Protein AF-A0A7Y4FIT1-F1 (afdb_monomer_lite)

Radius of gyration: 28.55 Å; chains: 1; bounding box: 58×25×75 Å

Foldseek 3Di:
DPVVVVVVLVVVLVVLVVVVVVLVVVCVVPVPDPSVVVVVVSVVSVVVSVVVVVVVVPPDPDDDDPDPVVVVVVVVVVVVPPDDDDDPDFDAAAPDPPDGDTDGDPVSLCVFFNWDQDPVRDTDRHNHTPVVVVD

Secondary structure (DSSP, 8-state):
--HHHHHHHHHHHHHHHHHHHHHHHHHHH-TTS--HHHHHHHHHHHHHHHHHHHHTT---SS-----HHHHHHHHHHHHTT-------S-SEE---TT---EE-SHHHHHHHT-EEE-TTS-EEE-SS-HHHHH-

pLDDT: mean 73.19, std 16.68, range [38.16, 93.0]

Sequence (135 aa):
MNFKNLGKIAKLELGAIIVLVILGMLWMLDPEGSYEPFFVFCGLVFVCTEFYRRYKVEEPIGSKSLTTRELDKAKNKVTSFVKKVKPEGVIAQCPSPTCNTIAKTTQEVEAYFGYRVMTNGTKRAQSYCRKCRSA

Structure (mmCIF, N/CA/C/O backbone):
data_AF-A0A7Y4FIT1-F1
#
_entry.id   AF-A0A7Y4FIT1-F1
#
loop_
_atom_site.group_PDB
_atom_site.id
_atom_site.type_symbol
_atom_site.label_atom_id
_atom_site.label_alt_id
_atom_site.label_comp_id
_atom_site.label_asym_id
_atom_site.label_entity_id
_atom_site.label_seq_id
_atom_site.pdbx_PDB_ins_code
_atom_site.Cartn_x
_atom_site.Cartn_y
_atom_site.Cartn_z
_atom_site.occupancy
_atom_site.B_iso_or_equiv
_atom_site.auth_seq_id
_atom_site.auth_comp_id
_atom_site.auth_asym_id
_atom_site.auth_atom_id
_atom_site.pdbx_PDB_model_num
ATOM 1 N N . MET A 1 1 ? 2.058 0.216 13.448 1.00 44.28 1 MET A N 1
ATOM 2 C CA . MET A 1 1 ? 2.701 0.375 12.122 1.00 44.28 1 MET A CA 1
ATOM 3 C C . MET A 1 1 ? 4.204 0.554 12.294 1.00 44.28 1 MET A C 1
ATOM 5 O O . MET A 1 1 ? 4.621 1.418 13.051 1.00 44.28 1 MET A O 1
ATOM 9 N N . ASN A 1 2 ? 5.026 -0.288 11.661 1.00 40.66 2 ASN A N 1
ATOM 10 C CA . ASN A 1 2 ? 6.487 -0.233 11.788 1.00 40.66 2 ASN A CA 1
ATOM 11 C C . ASN A 1 2 ? 7.079 0.614 10.644 1.00 40.66 2 ASN A C 1
ATOM 13 O O . ASN A 1 2 ? 7.331 0.105 9.551 1.00 40.66 2 ASN A O 1
ATOM 17 N N . PHE A 1 3 ? 7.261 1.914 10.897 1.00 52.62 3 PHE A N 1
ATOM 18 C CA . PHE A 1 3 ? 7.722 2.915 9.919 1.00 52.62 3 PHE A CA 1
ATOM 19 C C . PHE A 1 3 ? 9.078 2.583 9.272 1.00 52.62 3 PHE A C 1
ATOM 21 O O . PHE A 1 3 ? 9.338 2.980 8.138 1.00 52.62 3 PHE A O 1
ATOM 28 N N . LYS A 1 4 ? 9.920 1.780 9.938 1.00 59.50 4 LYS A N 1
ATOM 29 C CA . LYS A 1 4 ? 11.243 1.383 9.427 1.00 59.50 4 LYS A CA 1
ATOM 30 C C . LYS A 1 4 ? 11.175 0.553 8.144 1.00 59.50 4 LYS A C 1
ATOM 32 O O . LYS A 1 4 ? 12.118 0.577 7.363 1.00 59.50 4 LYS A O 1
ATOM 37 N N . ASN A 1 5 ? 10.084 -0.182 7.923 1.00 63.12 5 ASN A N 1
ATOM 38 C CA . ASN A 1 5 ? 9.940 -1.031 6.739 1.00 63.12 5 ASN A CA 1
ATOM 39 C C . ASN A 1 5 ? 9.350 -0.274 5.544 1.00 63.12 5 ASN A C 1
ATOM 41 O O . ASN A 1 5 ? 9.675 -0.616 4.414 1.00 63.12 5 ASN A O 1
ATOM 45 N N . LEU A 1 6 ? 8.562 0.782 5.780 1.00 63.84 6 LEU A N 1
ATOM 46 C CA . LEU A 1 6 ? 8.039 1.638 4.709 1.00 63.84 6 LEU A CA 1
ATOM 47 C C . LEU A 1 6 ? 9.181 2.349 3.973 1.00 63.84 6 LEU A C 1
ATOM 49 O O . LEU A 1 6 ? 9.258 2.306 2.751 1.00 63.84 6 LEU A O 1
ATOM 53 N N . GLY A 1 7 ? 10.131 2.908 4.730 1.00 73.06 7 GLY A N 1
ATOM 54 C CA . GLY A 1 7 ? 11.306 3.560 4.151 1.00 73.06 7 GLY A CA 1
ATOM 55 C C . GLY A 1 7 ? 12.235 2.607 3.390 1.00 73.06 7 GLY A C 1
ATOM 56 O O . GLY A 1 7 ? 12.938 3.040 2.485 1.00 73.06 7 GLY A O 1
ATOM 57 N N . LYS A 1 8 ? 12.247 1.308 3.718 1.00 78.56 8 LYS A N 1
ATOM 58 C CA . LYS A 1 8 ? 13.028 0.302 2.974 1.00 78.56 8 LYS A CA 1
ATOM 59 C C . LYS A 1 8 ? 12.382 -0.048 1.633 1.00 78.56 8 LYS A C 1
ATOM 61 O O . LYS A 1 8 ? 13.093 -0.174 0.646 1.00 78.56 8 LYS A O 1
ATOM 66 N N . ILE A 1 9 ? 11.055 -0.163 1.602 1.00 80.00 9 ILE A N 1
ATOM 67 C CA . ILE A 1 9 ? 10.293 -0.447 0.377 1.00 80.00 9 ILE A CA 1
ATOM 68 C C . ILE A 1 9 ? 10.388 0.741 -0.580 1.00 80.00 9 ILE A C 1
ATOM 70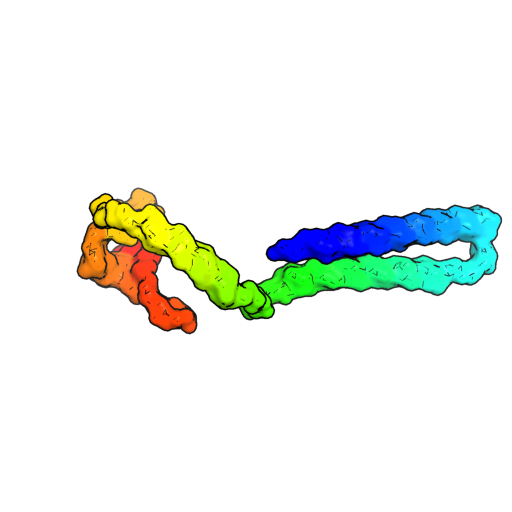 O O . ILE A 1 9 ? 10.709 0.547 -1.743 1.00 80.00 9 ILE A O 1
ATOM 74 N N . ALA A 1 10 ? 10.248 1.968 -0.069 1.00 81.81 10 ALA A N 1
ATOM 75 C CA . ALA A 1 10 ? 10.411 3.180 -0.871 1.00 81.81 10 ALA A CA 1
ATOM 76 C C . ALA A 1 10 ? 11.809 3.289 -1.513 1.00 81.81 10 ALA A C 1
ATOM 78 O O . ALA A 1 10 ? 11.939 3.712 -2.657 1.00 81.81 10 ALA A O 1
ATOM 79 N N . LYS A 1 11 ? 12.869 2.866 -0.807 1.00 85.75 11 LYS A N 1
ATOM 80 C CA . LYS A 1 11 ? 14.230 2.808 -1.373 1.00 85.75 11 LYS A CA 1
ATOM 81 C C . LYS A 1 11 ? 14.364 1.759 -2.480 1.00 85.75 11 LYS A C 1
ATOM 83 O O . LYS A 1 11 ? 15.080 2.001 -3.445 1.00 85.75 11 LYS A O 1
ATOM 88 N N . LEU A 1 12 ? 13.695 0.613 -2.338 1.00 85.12 12 LEU A N 1
ATOM 89 C CA . LEU A 1 12 ? 13.687 -0.443 -3.353 1.00 85.12 12 LEU A CA 1
ATOM 90 C C . LEU A 1 12 ? 12.919 -0.001 -4.605 1.00 85.12 12 LEU A C 1
ATOM 92 O O . LEU A 1 12 ? 13.419 -0.176 -5.711 1.00 85.12 12 LEU A O 1
ATOM 96 N N . GLU A 1 13 ? 11.759 0.635 -4.430 1.00 85.69 13 GLU A N 1
ATOM 97 C CA . GLU A 1 13 ? 10.971 1.207 -5.529 1.00 85.69 13 GLU A CA 1
ATOM 98 C C . GLU A 1 13 ? 11.758 2.294 -6.270 1.00 85.69 13 GLU A C 1
ATOM 100 O O . GLU A 1 13 ? 11.840 2.252 -7.493 1.00 85.69 13 GLU A O 1
ATOM 105 N N . LEU A 1 14 ? 12.426 3.206 -5.552 1.00 89.19 14 LEU A N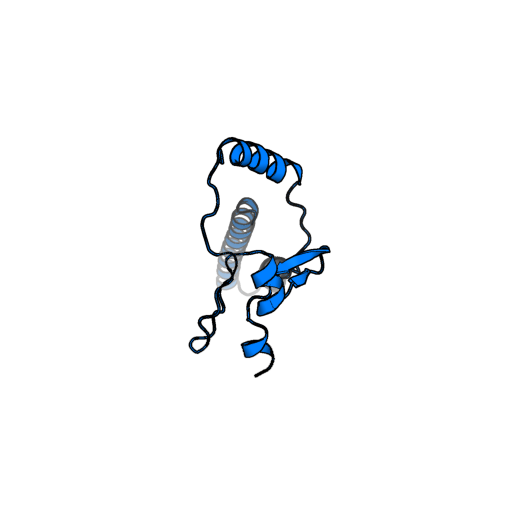 1
ATOM 106 C CA . LEU A 1 14 ? 13.285 4.220 -6.171 1.00 89.19 14 LEU A CA 1
ATOM 107 C C . LEU A 1 14 ? 14.408 3.591 -7.012 1.00 89.19 14 LEU A C 1
ATOM 109 O O . LEU A 1 14 ? 14.668 4.042 -8.124 1.00 89.19 14 LEU A O 1
ATOM 113 N N . GLY A 1 15 ? 15.044 2.528 -6.507 1.00 89.19 15 GLY A N 1
ATOM 114 C CA . GLY A 1 15 ? 16.043 1.772 -7.263 1.00 89.19 15 GLY A CA 1
ATOM 115 C C . GLY A 1 15 ? 15.467 1.154 -8.541 1.00 89.19 15 GLY A C 1
ATOM 116 O O . GLY A 1 15 ? 16.073 1.275 -9.602 1.00 89.19 15 GLY A O 1
ATOM 117 N N . ALA A 1 16 ? 14.275 0.558 -8.466 1.00 86.81 16 ALA A N 1
ATOM 118 C CA . ALA A 1 16 ? 13.599 -0.025 -9.625 1.00 86.81 16 ALA A CA 1
ATOM 119 C C . ALA A 1 16 ? 13.222 1.028 -10.686 1.00 86.81 16 ALA A C 1
ATOM 121 O O . ALA A 1 16 ? 13.372 0.762 -11.877 1.00 86.81 16 ALA A O 1
ATOM 122 N N . ILE A 1 17 ? 12.806 2.235 -10.275 1.00 89.19 17 ILE A N 1
ATOM 123 C CA . ILE A 1 17 ? 12.546 3.355 -11.200 1.00 89.19 17 ILE A CA 1
ATOM 124 C C . ILE A 1 17 ? 13.830 3.761 -11.925 1.00 89.19 17 ILE A C 1
ATOM 126 O O . ILE A 1 17 ? 13.820 3.917 -13.141 1.00 89.19 17 ILE A O 1
ATOM 130 N N . ILE A 1 18 ? 14.942 3.910 -11.200 1.00 93.00 18 ILE A N 1
ATOM 131 C CA . ILE A 1 18 ? 16.226 4.296 -11.804 1.00 93.00 18 ILE A CA 1
ATOM 132 C C . ILE A 1 18 ? 16.660 3.260 -12.848 1.00 93.00 18 ILE A C 1
ATOM 134 O O . ILE A 1 18 ? 17.053 3.632 -13.952 1.00 93.00 18 ILE A O 1
ATOM 138 N N . VAL A 1 19 ? 16.534 1.968 -12.531 1.00 89.62 19 VAL A N 1
ATOM 139 C CA . VAL A 1 19 ? 16.844 0.884 -13.475 1.00 89.62 19 VAL A CA 1
ATOM 140 C C . VAL A 1 19 ? 15.948 0.958 -14.714 1.00 89.62 19 VAL A C 1
ATOM 142 O O . VAL A 1 19 ? 16.466 0.869 -15.821 1.00 89.62 19 VAL A O 1
ATOM 145 N N . LEU A 1 20 ? 14.641 1.191 -14.558 1.00 89.31 20 LEU A N 1
ATOM 146 C CA . LEU A 1 20 ? 13.713 1.351 -15.686 1.00 89.31 20 LEU A CA 1
ATOM 147 C C . LEU A 1 20 ? 14.055 2.547 -16.578 1.00 89.31 20 LEU A C 1
ATOM 149 O O . LEU A 1 20 ? 13.956 2.441 -17.796 1.00 89.31 20 LEU A O 1
ATOM 153 N N . VAL A 1 21 ? 14.469 3.670 -15.990 1.00 92.06 21 VAL A N 1
ATOM 154 C CA . VAL A 1 21 ? 14.883 4.856 -16.751 1.00 92.06 21 VAL A CA 1
ATOM 155 C C . VAL A 1 21 ? 16.138 4.555 -17.567 1.00 92.06 21 VAL A C 1
ATOM 157 O O . VAL A 1 21 ? 16.174 4.862 -18.754 1.00 92.06 21 VAL A O 1
ATOM 160 N N . ILE A 1 22 ? 17.144 3.910 -16.969 1.00 90.81 22 ILE A N 1
ATOM 161 C CA . ILE A 1 22 ? 18.372 3.518 -17.681 1.00 90.81 22 ILE A CA 1
ATOM 162 C C . ILE A 1 22 ? 18.047 2.533 -18.807 1.00 90.81 22 ILE A C 1
ATOM 164 O O . ILE A 1 22 ? 18.525 2.696 -19.926 1.00 90.81 22 ILE A O 1
ATOM 168 N N . LEU A 1 23 ? 17.209 1.536 -18.525 1.00 88.44 23 LEU A N 1
ATOM 169 C CA . LEU A 1 23 ? 16.826 0.519 -19.496 1.00 88.44 23 LEU A CA 1
ATOM 170 C C . LEU A 1 23 ? 16.004 1.111 -20.653 1.00 88.44 23 LEU A C 1
ATOM 172 O O . LEU A 1 23 ? 16.236 0.767 -21.806 1.00 88.44 23 LEU A O 1
ATOM 176 N N . GLY A 1 24 ? 15.095 2.044 -20.358 1.00 86.94 24 GLY A N 1
ATOM 177 C CA . GLY A 1 24 ? 14.331 2.784 -21.362 1.00 86.94 24 GLY A CA 1
ATOM 178 C C . GLY A 1 24 ? 15.208 3.682 -22.233 1.00 86.94 24 GLY A C 1
ATOM 179 O O . GLY A 1 24 ? 14.998 3.752 -23.439 1.00 86.94 24 GLY A O 1
ATOM 180 N N . MET A 1 25 ? 16.227 4.319 -21.651 1.00 90.12 25 MET A N 1
ATOM 181 C CA . MET A 1 25 ? 17.213 5.096 -22.409 1.00 90.12 25 MET A CA 1
ATOM 182 C C . MET A 1 25 ? 18.069 4.203 -23.314 1.00 90.12 25 MET A C 1
ATOM 184 O O . MET A 1 25 ? 18.300 4.565 -24.463 1.00 90.12 25 MET A O 1
ATOM 188 N N . LEU A 1 26 ? 18.507 3.033 -22.832 1.00 87.62 26 LEU A N 1
ATOM 189 C CA . LEU A 1 26 ? 19.222 2.060 -23.665 1.00 87.62 26 LEU A CA 1
ATOM 190 C C . LEU A 1 26 ? 18.351 1.563 -24.821 1.00 87.62 26 LEU A C 1
ATOM 192 O O . LEU A 1 26 ? 18.827 1.523 -25.946 1.00 87.62 26 LEU A O 1
ATOM 196 N N . TRP A 1 27 ? 17.082 1.252 -24.554 1.00 88.62 27 TRP A N 1
ATOM 197 C CA . TRP A 1 27 ? 16.135 0.817 -25.580 1.00 88.62 27 TRP A CA 1
ATOM 198 C C . TRP A 1 27 ? 15.883 1.889 -26.654 1.00 88.62 27 TRP A C 1
ATOM 200 O O . TRP A 1 27 ? 15.745 1.567 -27.828 1.00 88.62 27 TRP A O 1
ATOM 210 N N . MET A 1 28 ? 15.863 3.173 -26.280 1.00 87.88 28 MET A N 1
ATOM 211 C CA . MET A 1 28 ? 15.752 4.279 -27.245 1.00 87.88 28 MET A CA 1
ATOM 212 C C . MET A 1 28 ? 16.999 4.440 -28.125 1.00 87.88 28 MET A C 1
ATOM 214 O O . MET A 1 28 ? 16.892 4.944 -29.241 1.00 87.88 28 MET A O 1
ATOM 218 N N . LEU A 1 29 ? 18.176 4.066 -27.617 1.00 88.81 29 LEU A N 1
ATOM 219 C CA . LEU A 1 29 ? 19.443 4.156 -28.347 1.00 88.81 29 LEU A CA 1
ATOM 220 C C . LEU A 1 29 ? 19.687 2.934 -29.238 1.00 88.81 29 LEU A C 1
ATOM 222 O O . LEU A 1 29 ? 20.258 3.079 -30.315 1.00 88.81 29 LEU A O 1
ATOM 226 N N . ASP A 1 30 ? 19.252 1.760 -28.791 1.00 85.88 30 ASP A N 1
ATOM 227 C CA . ASP A 1 30 ? 19.368 0.499 -29.512 1.00 85.88 30 ASP A CA 1
ATOM 228 C C . ASP A 1 30 ? 18.096 -0.335 -29.277 1.00 85.88 30 ASP A C 1
ATOM 230 O O . ASP A 1 30 ? 17.965 -0.983 -28.240 1.00 85.88 30 ASP A O 1
ATOM 234 N N . PRO A 1 31 ? 17.111 -0.293 -30.187 1.00 80.06 31 PRO A N 1
ATOM 235 C CA . PRO A 1 31 ? 15.847 -1.000 -30.006 1.00 80.06 31 PRO A CA 1
ATOM 236 C C . PRO A 1 31 ? 15.927 -2.498 -30.340 1.00 80.06 31 PRO A C 1
ATOM 238 O O . PRO A 1 31 ? 14.969 -3.219 -30.061 1.00 80.06 31 PRO A O 1
ATOM 241 N N . GLU A 1 32 ? 17.028 -2.980 -30.931 1.00 85.38 32 GLU A N 1
ATOM 242 C CA . GLU A 1 32 ? 17.166 -4.373 -31.391 1.00 85.38 32 GLU A CA 1
ATOM 243 C C . GLU A 1 32 ? 17.610 -5.337 -30.278 1.00 85.38 32 GLU A C 1
ATOM 245 O O . GLU A 1 32 ? 17.530 -6.559 -30.425 1.00 85.38 32 GLU A O 1
ATOM 250 N N . GLY A 1 33 ? 18.050 -4.809 -29.134 1.00 78.06 33 GLY A N 1
ATOM 251 C CA . GLY A 1 33 ? 18.439 -5.621 -27.985 1.00 78.06 33 GLY A CA 1
ATOM 252 C C . GLY A 1 33 ? 17.265 -6.316 -27.276 1.00 78.06 33 GLY A C 1
ATOM 253 O O . GLY A 1 33 ? 16.101 -5.919 -27.336 1.00 78.06 33 GLY A O 1
ATOM 254 N N . SER A 1 34 ? 17.572 -7.384 -26.536 1.00 85.25 34 SER A N 1
ATOM 255 C CA . SER A 1 34 ? 16.582 -8.179 -25.792 1.00 85.25 34 SER A CA 1
ATOM 256 C C . SER A 1 34 ? 16.182 -7.525 -24.457 1.00 85.25 34 SER A C 1
ATOM 258 O O . SER A 1 34 ? 16.472 -8.053 -23.383 1.00 85.25 34 SER A O 1
ATOM 260 N N . TYR A 1 35 ? 15.518 -6.365 -24.506 1.00 82.81 35 TYR A N 1
ATOM 261 C CA . TYR A 1 35 ? 15.095 -5.605 -23.312 1.00 82.81 35 TYR A CA 1
ATOM 262 C C . TYR A 1 35 ? 13.760 -6.071 -22.711 1.00 82.81 35 TYR A C 1
ATOM 264 O O . TYR A 1 35 ? 13.494 -5.834 -21.532 1.00 82.81 35 TYR A O 1
ATOM 272 N N . GLU A 1 36 ? 12.936 -6.768 -23.497 1.00 81.75 36 GLU A N 1
ATOM 273 C CA . GLU A 1 36 ? 11.639 -7.333 -23.093 1.00 81.75 36 GLU A CA 1
ATOM 274 C C . GLU A 1 36 ? 11.643 -8.046 -21.724 1.00 81.75 36 GLU A C 1
ATOM 276 O O . GLU A 1 36 ? 10.845 -7.669 -20.858 1.00 81.75 36 GLU A O 1
ATOM 281 N N . PRO A 1 37 ? 12.541 -9.018 -21.447 1.00 86.94 37 PRO A N 1
ATOM 282 C CA . PRO A 1 37 ? 12.533 -9.735 -20.170 1.00 86.94 37 PRO A CA 1
ATOM 283 C C . PRO A 1 37 ? 12.819 -8.827 -18.966 1.00 86.94 37 PRO A C 1
ATOM 285 O O . PRO A 1 37 ? 12.318 -9.074 -17.867 1.00 86.94 37 PRO A O 1
ATOM 288 N N . PHE A 1 38 ? 13.584 -7.752 -19.157 1.00 84.75 38 PHE A N 1
ATOM 289 C CA . PHE A 1 38 ? 13.930 -6.821 -18.086 1.00 84.75 38 PHE A CA 1
ATOM 290 C C . PHE A 1 38 ? 12.763 -5.891 -17.739 1.00 84.75 38 PHE A C 1
ATOM 292 O O . PHE A 1 38 ? 12.506 -5.664 -16.556 1.00 84.75 38 PHE A O 1
ATOM 299 N N . PHE A 1 39 ? 12.002 -5.416 -18.731 1.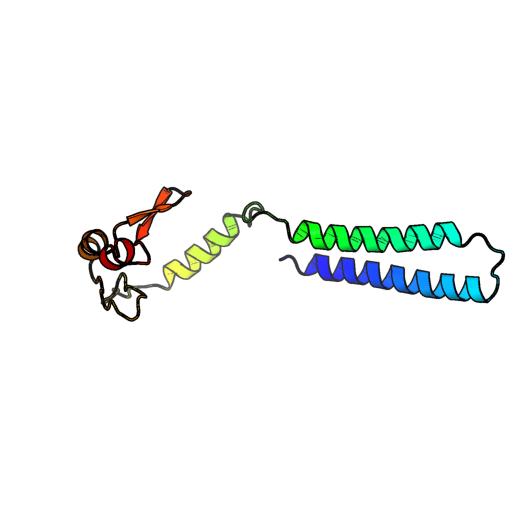00 84.44 39 PHE A N 1
ATOM 300 C CA . PHE A 1 39 ? 10.776 -4.652 -18.475 1.00 84.44 39 PHE A CA 1
ATOM 301 C C . PHE A 1 39 ? 9.732 -5.489 -17.732 1.00 84.44 39 PHE A C 1
ATOM 303 O O . PHE A 1 39 ? 9.129 -5.005 -16.771 1.00 84.44 39 PHE A O 1
ATOM 310 N N . VAL A 1 40 ? 9.571 -6.761 -18.116 1.00 88.44 40 VAL A N 1
ATOM 311 C CA . VAL A 1 40 ? 8.683 -7.704 -17.418 1.00 88.44 40 VAL A CA 1
ATOM 312 C C . VAL A 1 40 ? 9.132 -7.904 -15.970 1.00 88.44 40 VAL A C 1
ATOM 314 O O . VAL A 1 40 ? 8.311 -7.819 -15.057 1.00 88.44 40 VAL A O 1
ATOM 317 N N . PHE A 1 41 ? 10.431 -8.110 -15.734 1.00 86.88 41 PHE A N 1
ATOM 318 C CA . PHE A 1 41 ? 10.970 -8.273 -14.383 1.00 86.88 41 PHE A CA 1
ATOM 319 C C . PHE A 1 41 ? 10.752 -7.024 -13.519 1.00 86.88 41 PHE A C 1
ATOM 321 O O . PHE A 1 41 ? 10.250 -7.125 -12.399 1.00 86.88 41 PHE A O 1
ATOM 328 N N . CYS A 1 42 ? 11.067 -5.837 -14.040 1.00 85.69 42 CYS A N 1
ATOM 329 C CA . CYS A 1 42 ? 10.841 -4.579 -13.333 1.00 85.69 42 CYS A CA 1
ATOM 330 C C . CYS A 1 42 ? 9.352 -4.350 -13.032 1.00 85.69 42 CYS A C 1
ATOM 332 O O . CYS A 1 42 ? 9.014 -3.973 -11.911 1.00 85.69 42 CYS A O 1
ATOM 334 N N . GLY A 1 43 ? 8.455 -4.631 -13.982 1.00 86.88 43 GLY A N 1
ATOM 335 C CA . GLY A 1 43 ? 7.009 -4.560 -13.761 1.00 86.88 43 GLY A CA 1
ATOM 336 C C . GLY A 1 43 ? 6.534 -5.521 -12.667 1.00 86.88 43 GLY A C 1
ATOM 337 O O . GLY A 1 43 ? 5.766 -5.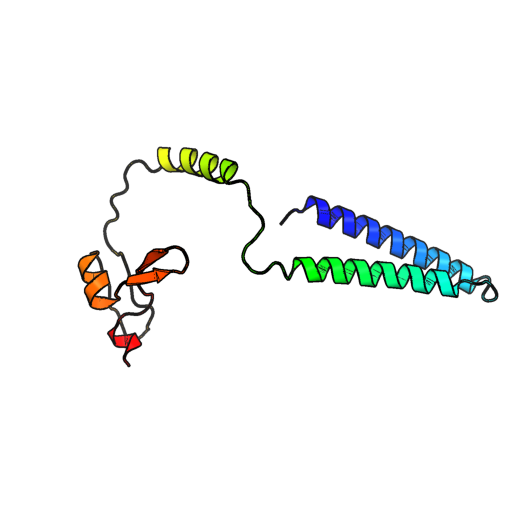129 -11.788 1.00 86.88 43 GLY A O 1
ATOM 338 N N . LEU A 1 44 ? 7.051 -6.752 -12.656 1.00 90.19 44 LEU A N 1
ATOM 339 C CA . LEU A 1 44 ? 6.734 -7.750 -11.635 1.00 90.19 44 LEU A CA 1
ATOM 340 C C . LEU A 1 44 ? 7.184 -7.304 -10.240 1.00 90.19 44 LEU A C 1
ATOM 342 O O . LEU A 1 44 ? 6.447 -7.502 -9.277 1.00 90.19 44 LEU A O 1
ATOM 346 N N . VAL A 1 45 ? 8.335 -6.634 -10.120 1.00 87.88 45 VAL A N 1
ATOM 347 C CA . VAL A 1 45 ? 8.784 -6.046 -8.847 1.00 87.88 45 VAL A CA 1
ATOM 348 C C . VAL A 1 45 ? 7.762 -5.039 -8.312 1.00 87.88 45 VAL A C 1
ATOM 350 O O . VAL A 1 45 ? 7.410 -5.131 -7.138 1.00 87.88 45 VAL A O 1
ATOM 353 N N . PHE A 1 46 ? 7.223 -4.142 -9.147 1.00 88.00 46 PHE A N 1
ATOM 354 C CA . PHE A 1 46 ? 6.182 -3.191 -8.721 1.00 88.00 46 PHE A CA 1
ATOM 355 C C . PHE A 1 46 ? 4.867 -3.873 -8.349 1.00 88.00 46 PHE A C 1
ATOM 357 O O . PHE A 1 46 ? 4.242 -3.522 -7.350 1.00 88.00 46 PHE A O 1
ATOM 364 N N . VAL A 1 47 ? 4.453 -4.886 -9.110 1.00 89.50 47 VAL A N 1
ATOM 365 C CA . VAL A 1 47 ? 3.266 -5.680 -8.768 1.00 89.50 47 VAL A CA 1
ATOM 366 C C . VAL A 1 47 ? 3.465 -6.367 -7.416 1.00 89.50 47 VAL A C 1
ATOM 368 O O . VAL A 1 47 ? 2.582 -6.308 -6.564 1.00 89.50 47 VAL A O 1
ATOM 371 N N . CYS A 1 48 ? 4.636 -6.955 -7.167 1.00 85.25 48 CYS A N 1
ATOM 372 C CA . CYS A 1 48 ? 4.974 -7.563 -5.884 1.00 85.25 48 CYS A CA 1
ATOM 373 C C . CYS A 1 48 ? 5.025 -6.542 -4.738 1.00 85.25 48 CYS A C 1
ATOM 375 O O . CYS A 1 48 ? 4.572 -6.864 -3.637 1.00 85.25 48 CYS A O 1
ATOM 377 N N . THR A 1 49 ? 5.541 -5.324 -4.951 1.00 85.06 49 THR A N 1
ATOM 378 C CA . THR A 1 49 ? 5.547 -4.287 -3.906 1.00 85.06 49 THR A CA 1
ATOM 379 C C . THR A 1 49 ? 4.142 -3.768 -3.609 1.00 85.06 49 THR A C 1
ATOM 381 O O . THR A 1 49 ? 3.806 -3.603 -2.434 1.00 85.06 49 THR A O 1
ATOM 384 N N . GLU A 1 50 ? 3.288 -3.596 -4.620 1.00 83.25 50 GLU A N 1
ATOM 385 C CA . GLU A 1 50 ? 1.873 -3.238 -4.455 1.00 83.25 50 GLU A CA 1
ATOM 386 C C . GLU A 1 50 ? 1.079 -4.354 -3.760 1.00 83.25 50 GLU A C 1
ATOM 388 O O . GLU A 1 50 ? 0.348 -4.092 -2.802 1.00 83.25 50 GLU A O 1
ATOM 393 N N . PHE A 1 51 ? 1.283 -5.619 -4.143 1.00 85.06 51 PHE A N 1
ATOM 394 C CA . PHE A 1 51 ? 0.700 -6.766 -3.442 1.00 85.06 51 PHE A CA 1
ATOM 395 C C . PHE A 1 51 ? 1.161 -6.827 -1.986 1.00 85.06 51 PHE A C 1
ATOM 397 O O . PHE A 1 51 ? 0.341 -6.974 -1.083 1.00 85.06 51 PHE A O 1
ATOM 404 N N . TYR A 1 52 ? 2.458 -6.656 -1.723 1.00 79.12 52 TYR A N 1
ATOM 405 C CA . TYR A 1 52 ? 2.995 -6.616 -0.364 1.00 79.12 52 TYR A CA 1
ATOM 406 C C . TYR A 1 52 ? 2.401 -5.464 0.459 1.00 79.12 52 TYR A C 1
ATOM 408 O O . TYR A 1 52 ? 2.124 -5.612 1.655 1.00 79.12 52 TYR A O 1
ATOM 416 N N . ARG A 1 53 ? 2.182 -4.307 -0.175 1.00 80.69 53 ARG A N 1
ATOM 417 C CA . ARG A 1 53 ? 1.529 -3.149 0.438 1.00 80.69 53 ARG A CA 1
ATOM 418 C C . ARG A 1 53 ? 0.069 -3.457 0.767 1.00 80.69 53 ARG A C 1
ATOM 420 O O . ARG A 1 53 ? -0.365 -3.129 1.868 1.00 80.69 53 ARG A O 1
ATOM 427 N N . ARG A 1 54 ? -0.655 -4.136 -0.128 1.00 75.44 54 ARG A N 1
ATOM 428 C CA . ARG A 1 54 ? -2.076 -4.478 0.029 1.00 75.44 54 ARG A CA 1
ATOM 429 C C . ARG A 1 54 ? -2.323 -5.618 1.020 1.00 75.44 54 ARG A C 1
ATOM 431 O O . ARG A 1 54 ? -3.216 -5.496 1.850 1.00 75.44 54 ARG A O 1
ATOM 438 N N . TYR A 1 55 ? -1.478 -6.647 1.052 1.00 66.06 55 TYR A N 1
ATOM 439 C CA . TYR A 1 55 ? -1.575 -7.722 2.049 1.00 66.06 55 TYR A CA 1
ATOM 440 C C . TYR A 1 55 ? -1.281 -7.254 3.478 1.00 66.06 55 TYR A C 1
ATOM 442 O O . TYR A 1 55 ? -1.773 -7.844 4.432 1.00 66.06 55 TYR A O 1
ATOM 450 N N . LYS A 1 56 ? -0.527 -6.163 3.667 1.00 58.00 56 LYS A N 1
ATOM 451 C CA . LYS A 1 56 ? -0.408 -5.528 4.991 1.00 58.00 56 LYS A CA 1
ATOM 452 C C . LYS A 1 56 ? -1.650 -4.746 5.420 1.00 58.00 56 LYS A C 1
ATOM 454 O O . LYS A 1 56 ? -1.745 -4.398 6.595 1.00 58.00 56 LYS A O 1
ATOM 459 N N . VAL A 1 57 ? -2.559 -4.444 4.495 1.00 53.59 57 VAL A N 1
ATOM 460 C CA . VAL A 1 57 ? -3.850 -3.806 4.792 1.00 53.59 57 VAL A CA 1
ATOM 461 C C . VAL A 1 57 ? -4.901 -4.859 5.158 1.00 53.59 57 VAL A C 1
ATOM 463 O O . VAL A 1 57 ? -5.792 -4.565 5.947 1.00 53.59 57 VAL A O 1
ATOM 466 N N . GLU A 1 58 ? -4.729 -6.106 4.714 1.00 46.72 58 GLU A N 1
ATOM 467 C CA . GLU A 1 58 ? -5.444 -7.280 5.227 1.00 46.72 58 GLU A CA 1
ATOM 468 C C . GLU A 1 58 ? -4.660 -7.973 6.355 1.00 46.72 58 GLU A C 1
ATOM 470 O O . GLU A 1 58 ? -4.476 -9.188 6.360 1.00 46.72 58 GLU A O 1
ATOM 475 N N . GLU A 1 59 ? -4.210 -7.225 7.366 1.00 46.22 59 GLU A N 1
ATOM 476 C CA . GLU A 1 59 ? -4.237 -7.855 8.685 1.00 46.22 59 GLU A CA 1
ATOM 477 C C . GLU A 1 59 ? -5.713 -7.854 9.103 1.00 46.22 59 GLU A C 1
ATOM 479 O O . GLU A 1 59 ? -6.263 -6.766 9.317 1.00 46.22 59 GLU A O 1
ATOM 484 N N . PRO A 1 60 ? -6.390 -9.020 9.216 1.00 40.19 60 PRO A N 1
ATOM 485 C CA . PRO A 1 60 ? -7.631 -9.053 9.967 1.00 40.19 60 PRO A CA 1
ATOM 486 C C . PRO A 1 60 ? -7.318 -8.417 11.315 1.00 40.19 60 PRO A C 1
ATOM 488 O O . PRO A 1 60 ? -6.261 -8.656 11.905 1.00 40.19 60 PRO A O 1
ATOM 491 N N . ILE A 1 61 ? -8.212 -7.543 11.757 1.00 49.25 61 ILE A N 1
ATOM 492 C CA . ILE A 1 61 ? -8.189 -6.920 13.073 1.00 49.25 61 ILE A CA 1
ATOM 493 C C . ILE A 1 61 ? -7.911 -8.022 14.110 1.00 49.25 61 ILE A C 1
ATOM 495 O O . ILE A 1 61 ? -8.810 -8.753 14.508 1.00 49.25 61 ILE A O 1
ATOM 499 N N . GLY A 1 62 ? -6.646 -8.164 14.511 1.00 49.66 62 GLY A N 1
ATOM 500 C CA . GLY A 1 62 ? -6.198 -9.176 15.462 1.00 49.66 62 GLY A CA 1
ATOM 501 C C . GLY A 1 62 ? -5.328 -10.288 14.878 1.00 49.66 62 GLY A C 1
ATOM 502 O O . GLY A 1 62 ? -5.810 -11.391 14.692 1.00 49.66 62 GLY A O 1
ATOM 503 N N . SER A 1 63 ? -4.019 -10.042 14.748 1.00 53.25 63 SER A N 1
ATOM 504 C CA . SER A 1 63 ? -2.981 -10.933 15.310 1.00 53.25 63 SER A CA 1
ATOM 505 C C . SER A 1 63 ? -1.562 -10.482 14.941 1.00 53.25 63 SER A C 1
ATOM 507 O O . SER A 1 63 ? -0.860 -11.155 14.193 1.00 53.25 63 SER A O 1
ATOM 509 N N . LYS A 1 64 ? -1.075 -9.391 15.536 1.00 42.28 64 LYS A N 1
ATOM 510 C CA . LYS A 1 64 ? 0.347 -9.289 15.898 1.00 42.28 64 LYS A CA 1
ATOM 511 C C . LYS A 1 64 ? 0.456 -8.656 17.269 1.00 42.28 64 LYS A C 1
ATOM 513 O O . LYS A 1 64 ? 0.511 -7.441 17.412 1.00 42.28 64 LYS A O 1
ATOM 518 N N . SER A 1 65 ? 0.401 -9.539 18.266 1.00 49.78 65 SER A N 1
ATOM 519 C CA . SER A 1 65 ? 1.289 -9.575 19.430 1.00 49.78 65 SER A CA 1
ATOM 520 C C . SER A 1 65 ? 2.241 -8.376 19.550 1.00 49.78 65 SER A C 1
ATOM 522 O O . SER A 1 65 ? 3.448 -8.487 19.326 1.00 49.78 65 SER A O 1
ATOM 524 N N . LEU A 1 66 ? 1.696 -7.222 19.929 1.00 46.78 66 LEU A N 1
ATOM 525 C CA . LEU A 1 66 ? 2.464 -6.205 20.618 1.00 46.78 66 LEU A CA 1
ATOM 526 C C . LEU A 1 66 ? 2.669 -6.778 22.017 1.00 46.78 66 LEU A C 1
ATOM 528 O O . LEU A 1 66 ? 1.725 -6.887 22.796 1.00 46.78 66 LEU A O 1
ATOM 532 N N . THR A 1 67 ? 3.883 -7.268 22.239 1.00 46.69 67 THR A N 1
ATOM 533 C CA . THR A 1 67 ? 4.475 -7.688 23.507 1.00 46.69 67 THR A CA 1
ATOM 534 C C . THR A 1 67 ? 3.671 -7.200 24.712 1.00 46.69 67 THR A C 1
ATOM 536 O O . THR A 1 67 ? 3.729 -6.030 25.091 1.00 46.69 67 THR A O 1
ATOM 539 N N . THR A 1 68 ? 2.961 -8.128 25.354 1.00 52.16 68 THR A N 1
ATOM 540 C CA . THR A 1 68 ? 2.258 -7.938 26.634 1.00 52.16 68 THR A CA 1
ATOM 541 C C . THR A 1 68 ? 3.160 -7.337 27.722 1.00 52.16 68 THR A C 1
ATOM 543 O O . THR A 1 68 ? 2.668 -6.708 28.648 1.00 52.16 68 THR A O 1
ATOM 546 N N . ARG A 1 69 ? 4.489 -7.405 27.561 1.00 52.31 69 ARG A N 1
ATOM 547 C CA . ARG A 1 69 ? 5.481 -6.775 28.448 1.00 52.31 69 ARG A CA 1
ATOM 548 C C . ARG A 1 69 ? 5.593 -5.247 28.337 1.00 52.31 69 ARG A C 1
ATOM 550 O O . ARG A 1 69 ? 5.889 -4.606 29.340 1.00 52.31 69 ARG A O 1
ATOM 557 N N . GLU A 1 70 ? 5.334 -4.646 27.175 1.00 52.00 70 GLU A N 1
ATOM 558 C CA . GLU A 1 70 ? 5.421 -3.179 27.015 1.00 52.00 70 GLU A CA 1
ATOM 559 C C . GLU A 1 70 ? 4.127 -2.485 27.475 1.00 52.00 70 GLU A C 1
ATOM 561 O O . GLU A 1 70 ? 4.162 -1.381 28.025 1.00 52.00 70 GLU A O 1
ATOM 566 N N . LEU A 1 71 ? 2.983 -3.168 27.336 1.00 50.41 71 LEU A N 1
ATOM 567 C CA . LEU A 1 71 ? 1.688 -2.677 27.815 1.00 50.41 71 LEU A CA 1
ATOM 568 C C . LEU A 1 71 ? 1.580 -2.738 29.350 1.00 50.41 71 LEU A C 1
ATOM 570 O O . LEU A 1 71 ? 0.969 -1.845 29.933 1.00 50.41 71 LEU A O 1
ATOM 574 N N . ASP A 1 72 ? 2.243 -3.695 30.013 1.00 53.94 72 ASP A N 1
ATOM 575 C CA . ASP A 1 72 ? 2.323 -3.755 31.484 1.00 53.94 72 ASP A CA 1
ATOM 576 C C . ASP A 1 72 ? 3.246 -2.679 32.083 1.00 53.94 72 ASP A C 1
ATOM 578 O O . ASP A 1 72 ? 2.946 -2.116 33.141 1.00 53.94 72 ASP A O 1
ATOM 582 N N . LYS A 1 73 ? 4.332 -2.308 31.389 1.00 48.84 73 LYS A N 1
ATOM 583 C CA . LYS A 1 73 ? 5.244 -1.245 31.849 1.00 48.84 73 LYS A CA 1
ATOM 584 C C . LYS A 1 73 ? 4.625 0.152 31.714 1.00 48.84 73 LYS A C 1
ATOM 586 O O . LYS A 1 73 ? 4.833 1.000 32.582 1.00 48.84 73 LYS A O 1
ATOM 591 N N . ALA A 1 74 ? 3.808 0.373 30.679 1.00 51.41 74 ALA A N 1
ATOM 592 C CA . ALA A 1 74 ? 2.998 1.585 30.546 1.00 51.41 74 ALA A CA 1
ATOM 593 C C . ALA A 1 74 ? 1.810 1.602 31.526 1.00 51.41 74 ALA A C 1
ATOM 595 O O . ALA A 1 74 ? 1.503 2.654 32.086 1.00 51.41 74 ALA A O 1
ATOM 596 N N . LYS A 1 75 ? 1.188 0.446 31.815 1.00 50.00 75 LYS A N 1
ATOM 597 C CA . LYS A 1 75 ? 0.120 0.349 32.823 1.00 50.00 75 LYS A CA 1
ATOM 598 C C . LYS A 1 75 ? 0.615 0.719 34.217 1.00 50.00 75 LYS A C 1
ATOM 600 O O . LYS A 1 75 ? -0.015 1.558 34.844 1.00 50.00 75 LYS A O 1
ATOM 605 N N . ASN A 1 76 ? 1.756 0.188 34.665 1.00 47.94 76 ASN A N 1
ATOM 606 C CA . ASN A 1 76 ? 2.271 0.447 36.018 1.00 47.94 76 ASN A CA 1
ATOM 607 C C . ASN A 1 76 ? 2.796 1.874 36.243 1.00 47.94 76 ASN A C 1
ATOM 609 O O . ASN A 1 76 ? 2.823 2.343 37.380 1.00 47.94 76 ASN A O 1
ATOM 613 N N . LYS A 1 77 ? 3.183 2.593 35.180 1.00 40.78 77 LYS A N 1
ATOM 614 C CA . LYS A 1 77 ? 3.584 4.006 35.289 1.00 40.78 77 LYS A CA 1
ATOM 615 C C . LYS A 1 77 ? 2.385 4.965 35.270 1.00 40.78 77 LYS A C 1
ATOM 617 O O . LYS A 1 77 ? 2.481 6.059 35.813 1.00 40.78 77 LYS A O 1
ATOM 622 N N . VAL A 1 78 ? 1.257 4.554 34.684 1.00 49.44 78 VAL A N 1
ATOM 623 C CA . VAL A 1 78 ? 0.014 5.346 34.650 1.00 49.44 78 VAL A CA 1
ATOM 624 C C . VAL A 1 78 ? -0.880 5.051 35.863 1.00 49.44 78 VAL A C 1
ATOM 626 O O . VAL A 1 78 ? -1.502 5.968 36.393 1.00 49.44 78 VAL A O 1
ATOM 629 N N . THR A 1 79 ? -0.905 3.819 36.386 1.00 50.44 79 THR A N 1
ATOM 630 C CA . THR A 1 79 ? -1.709 3.471 37.576 1.00 50.44 79 THR A CA 1
ATOM 631 C C . THR A 1 79 ? -1.176 4.060 38.882 1.00 50.44 79 THR A C 1
ATOM 633 O O . THR A 1 79 ? -1.956 4.220 39.816 1.00 50.44 79 THR A O 1
ATOM 636 N N . SER A 1 80 ? 0.101 4.444 38.966 1.00 44.75 80 SER A N 1
ATOM 637 C CA . SER A 1 80 ? 0.651 5.106 40.162 1.00 44.75 80 SER A CA 1
ATOM 638 C C . SER A 1 80 ? 0.409 6.621 40.200 1.00 44.75 80 SER A C 1
ATOM 640 O O . SER A 1 80 ? 0.486 7.219 41.274 1.00 44.75 80 SER A O 1
ATOM 642 N N . PHE A 1 81 ? 0.056 7.233 39.061 1.00 46.44 81 PHE A N 1
ATOM 643 C CA . PHE A 1 81 ? -0.231 8.670 38.948 1.00 46.44 81 PHE A CA 1
ATOM 644 C C . PHE A 1 81 ? -1.726 9.014 38.897 1.00 46.44 81 PHE A C 1
ATOM 646 O O . PHE A 1 81 ? -2.082 10.182 39.023 1.00 46.44 81 PHE A O 1
ATOM 653 N N . VAL A 1 82 ? -2.624 8.028 38.800 1.00 43.62 82 VAL A N 1
ATOM 654 C CA . VAL A 1 82 ? -4.066 8.232 39.039 1.00 43.62 82 VAL A CA 1
ATOM 655 C C . VAL A 1 82 ? -4.361 7.951 40.512 1.00 43.62 82 VAL A C 1
ATOM 657 O O . VAL A 1 82 ? -5.053 7.011 40.899 1.00 43.62 82 VAL A O 1
ATOM 660 N N . LYS A 1 83 ? -3.782 8.787 41.373 1.00 41.66 83 LYS A N 1
ATOM 661 C CA . LYS A 1 83 ? -4.159 8.868 42.780 1.00 41.66 83 LYS A CA 1
ATOM 662 C C . LYS A 1 83 ? -5.484 9.637 42.845 1.00 41.66 83 LYS A C 1
ATOM 664 O O . LYS A 1 83 ? -5.509 10.838 42.625 1.00 41.66 83 LYS A O 1
ATOM 669 N N . LYS A 1 84 ? -6.567 8.907 43.140 1.00 41.66 84 LYS A N 1
ATOM 670 C CA . LYS A 1 84 ? -7.892 9.386 43.586 1.00 41.66 84 LYS A CA 1
ATOM 671 C C . LYS A 1 84 ? -8.517 10.533 42.771 1.00 41.66 84 LYS A C 1
ATOM 673 O O . LYS A 1 84 ? -8.476 11.685 43.186 1.00 41.66 84 LYS A O 1
ATOM 678 N N . VAL A 1 85 ? -9.280 10.188 41.735 1.00 44.34 85 VAL A N 1
ATOM 679 C CA . VAL A 1 85 ? -10.465 10.983 41.376 1.00 44.34 85 VAL A CA 1
ATOM 680 C C . VAL A 1 85 ? -11.681 10.067 41.475 1.00 44.34 85 VAL A C 1
ATOM 682 O O . VAL A 1 85 ? -11.822 9.105 40.725 1.00 44.34 85 VAL A O 1
ATOM 685 N N . LYS A 1 86 ? -12.519 10.334 42.478 1.00 38.16 86 LYS A N 1
ATOM 686 C CA . LYS A 1 86 ? -13.859 9.767 42.659 1.00 38.16 86 LYS A CA 1
ATOM 687 C C . LYS A 1 86 ? -14.686 10.181 41.428 1.00 38.16 86 LYS A C 1
ATOM 689 O O . LYS A 1 86 ? -14.807 11.385 41.217 1.00 38.16 86 LYS A O 1
ATOM 694 N N . PRO A 1 87 ? -15.208 9.266 40.588 1.00 48.47 87 PRO A N 1
ATOM 695 C CA . PRO A 1 87 ? -16.009 9.678 39.446 1.00 48.47 87 PRO A CA 1
ATOM 696 C C . PRO A 1 87 ? -17.379 10.125 39.952 1.00 48.47 87 PRO A C 1
ATOM 698 O O . PRO A 1 87 ? -18.300 9.327 40.117 1.00 48.47 87 PRO A O 1
ATOM 701 N N . GLU A 1 88 ? -17.516 11.418 40.219 1.00 46.47 88 GLU A N 1
ATOM 702 C CA . GLU A 1 88 ? -18.825 12.044 40.304 1.00 46.47 88 GLU A CA 1
ATOM 703 C C . GLU A 1 88 ? -19.363 12.211 38.880 1.00 46.47 88 GLU A C 1
ATOM 705 O O . GLU A 1 88 ? -19.139 13.206 38.201 1.00 46.47 88 GLU A O 1
ATOM 710 N N . GLY A 1 89 ? -20.114 11.200 38.440 1.00 60.91 89 GLY A N 1
ATOM 711 C CA . GLY A 1 89 ? -21.520 11.516 38.228 1.00 60.91 89 GLY A CA 1
ATOM 712 C C . GLY A 1 89 ? -22.160 11.265 36.871 1.00 60.91 89 GLY A C 1
ATOM 713 O O . GLY A 1 89 ? -23.269 11.755 36.725 1.00 60.91 89 GLY A O 1
ATOM 714 N N . VAL A 1 90 ? -21.584 10.504 35.930 1.00 60.78 90 VAL A N 1
ATOM 715 C CA . VAL A 1 90 ? -22.354 9.839 34.846 1.00 60.78 90 VAL A CA 1
ATOM 716 C C . VAL A 1 90 ? -21.619 8.582 34.368 1.00 60.78 90 VAL A C 1
ATOM 718 O O . VAL A 1 90 ? -20.448 8.655 34.006 1.00 60.78 90 VAL A O 1
ATOM 721 N N . ILE A 1 91 ? -22.304 7.432 34.337 1.00 71.62 91 ILE A N 1
ATOM 722 C CA . ILE A 1 91 ? -21.743 6.149 33.872 1.00 71.62 91 ILE A CA 1
ATOM 723 C C . ILE A 1 91 ? -22.164 5.846 32.424 1.00 71.62 91 ILE A C 1
ATOM 725 O O . ILE A 1 91 ? -21.376 5.276 31.670 1.00 71.62 91 ILE A O 1
ATOM 729 N N . ALA A 1 92 ? -23.378 6.230 32.011 1.00 76.50 92 ALA A N 1
ATOM 730 C CA . ALA A 1 92 ? -23.850 6.068 30.632 1.00 76.50 92 ALA A CA 1
ATOM 731 C C . ALA A 1 92 ? -24.925 7.104 30.258 1.00 76.50 92 ALA A C 1
ATOM 733 O O . ALA A 1 92 ? -25.765 7.457 31.085 1.00 76.50 92 ALA A O 1
ATOM 734 N N . GLN A 1 93 ? -24.930 7.548 28.999 1.00 83.38 93 GLN A N 1
ATOM 735 C CA . GLN A 1 93 ? -25.940 8.445 28.428 1.00 83.38 93 GLN A CA 1
ATOM 736 C C . GLN A 1 93 ? -26.383 7.923 27.059 1.00 83.38 93 GLN A C 1
ATOM 738 O O . GLN A 1 93 ? -25.558 7.467 26.267 1.00 83.38 93 GLN A O 1
ATOM 743 N N . CYS A 1 94 ? -27.688 7.983 26.785 1.00 84.44 94 CYS A N 1
ATOM 744 C CA . CYS A 1 94 ? -28.225 7.583 25.491 1.00 84.44 94 CYS A CA 1
ATOM 745 C C . CYS A 1 94 ? -27.883 8.635 24.420 1.00 84.44 94 CYS A C 1
ATOM 747 O O . CYS A 1 94 ? -28.108 9.819 24.657 1.00 84.44 94 CYS A O 1
ATOM 749 N N . PRO A 1 95 ? -27.373 8.228 23.244 1.00 82.00 95 PRO A N 1
ATOM 750 C CA . PRO A 1 95 ? -27.008 9.157 22.175 1.00 82.00 95 PRO A CA 1
ATOM 751 C C . PRO A 1 95 ? -28.197 9.583 21.298 1.00 82.00 95 PRO A C 1
ATOM 753 O O . PRO A 1 95 ? -28.001 10.331 20.345 1.00 82.00 95 PRO A O 1
ATOM 756 N N . SER A 1 96 ? -29.416 9.092 21.559 1.00 80.00 96 SER A N 1
ATOM 757 C CA . SER A 1 96 ? -30.581 9.469 20.754 1.00 80.00 96 SER A CA 1
ATOM 758 C C . SER A 1 96 ? -30.958 10.935 21.010 1.00 80.00 96 SER A C 1
ATOM 760 O O . SER A 1 96 ? -31.134 11.307 22.171 1.00 80.00 96 SER A O 1
ATOM 762 N N . PRO A 1 97 ? -31.175 11.755 19.964 1.00 76.94 97 PRO A N 1
ATOM 763 C CA . PRO A 1 97 ? -31.545 13.165 20.118 1.00 76.94 97 PRO A CA 1
ATOM 764 C C . PRO A 1 97 ? -32.905 13.354 20.805 1.00 76.94 97 PRO A C 1
ATOM 766 O O . PRO A 1 97 ? -33.189 14.418 21.345 1.00 76.94 97 PRO A O 1
ATOM 769 N N . THR A 1 98 ? -33.745 12.318 20.802 1.00 79.50 98 THR A N 1
ATOM 770 C CA . THR A 1 98 ? -35.072 12.317 21.426 1.00 79.50 98 THR A CA 1
ATOM 771 C C . THR A 1 98 ? -35.086 11.652 22.803 1.00 79.50 98 THR A C 1
ATOM 773 O O . THR A 1 98 ? -36.118 11.660 23.473 1.00 79.50 98 THR A O 1
ATOM 776 N N . CYS A 1 99 ? -33.965 11.075 23.260 1.00 80.19 99 CYS A N 1
ATOM 777 C CA . CYS A 1 99 ? -33.899 10.353 24.528 1.00 80.19 99 CYS A CA 1
ATOM 778 C C . CYS A 1 99 ? -32.734 10.817 25.406 1.00 80.19 99 CYS A C 1
ATOM 780 O O . CYS A 1 99 ? -31.598 10.382 25.249 1.00 80.19 99 CYS A O 1
ATOM 782 N N . ASN A 1 100 ? -33.052 11.601 26.436 1.00 80.12 100 ASN A N 1
ATOM 783 C CA . ASN A 1 100 ? -32.089 12.105 27.420 1.00 80.12 100 ASN A CA 1
ATOM 784 C C . ASN A 1 100 ? -31.938 11.180 28.641 1.00 80.12 100 ASN A C 1
ATOM 786 O O . ASN A 1 100 ? -31.849 11.641 29.777 1.00 80.12 100 ASN A O 1
ATOM 790 N N . THR A 1 101 ? -31.944 9.857 28.436 1.00 82.62 101 THR A N 1
ATOM 791 C CA . THR A 1 101 ? -31.772 8.912 29.554 1.00 82.62 101 THR A CA 1
ATOM 792 C C . THR A 1 101 ? -30.308 8.892 29.994 1.00 82.62 101 THR A C 1
ATOM 794 O O . THR A 1 101 ? -29.424 8.570 29.197 1.00 82.62 101 THR A O 1
ATOM 797 N N . ILE A 1 102 ? -30.064 9.215 31.266 1.00 83.88 102 ILE A N 1
ATOM 798 C CA . ILE A 1 102 ? -28.738 9.263 31.890 1.00 83.88 102 ILE A CA 1
ATOM 799 C C . ILE A 1 102 ? -28.734 8.304 33.079 1.00 83.88 102 ILE A C 1
ATOM 801 O O . ILE A 1 102 ? -29.615 8.380 33.932 1.00 83.88 102 ILE A O 1
ATOM 805 N N . ALA A 1 103 ? -27.739 7.422 33.137 1.00 83.12 103 ALA A N 1
ATOM 806 C CA . ALA A 1 103 ? -27.504 6.528 34.263 1.00 83.12 103 ALA A CA 1
ATOM 807 C C . ALA A 1 103 ? -26.259 6.977 35.038 1.00 83.12 103 ALA A C 1
ATOM 809 O O . ALA A 1 103 ? -25.158 7.080 34.485 1.00 83.12 103 ALA A O 1
ATOM 810 N N . LYS A 1 104 ? -26.439 7.237 36.332 1.00 80.25 104 LYS A N 1
ATOM 811 C CA . LYS A 1 104 ? -25.391 7.663 37.267 1.00 80.25 104 LYS A CA 1
ATOM 812 C C . LYS A 1 104 ? -24.888 6.512 38.133 1.00 80.25 104 LYS A C 1
ATOM 814 O O . LYS A 1 104 ? -23.768 6.587 38.629 1.00 80.25 104 LYS A O 1
ATOM 819 N N . THR A 1 105 ? -25.678 5.450 38.290 1.00 78.94 105 THR A N 1
ATOM 820 C CA . THR A 1 105 ? -25.317 4.257 39.073 1.00 78.94 105 THR A CA 1
ATOM 821 C C . THR A 1 105 ? -25.269 2.996 38.210 1.00 78.94 105 THR A C 1
ATOM 823 O O . THR A 1 105 ? -25.871 2.919 37.141 1.00 78.94 105 THR A O 1
ATOM 826 N N . THR A 1 106 ? -24.541 1.975 38.663 1.00 78.94 106 THR A N 1
ATOM 827 C CA . THR A 1 106 ? -24.453 0.679 37.968 1.00 78.94 106 THR A CA 1
ATOM 828 C C . THR A 1 106 ? -25.804 -0.035 37.887 1.00 78.94 106 THR A C 1
ATOM 830 O O . THR A 1 106 ? -26.087 -0.694 36.889 1.00 78.94 106 THR A O 1
ATOM 833 N N . GLN A 1 107 ? -26.666 0.150 38.890 1.00 81.50 107 GLN A N 1
ATOM 834 C CA . GLN A 1 107 ? -28.031 -0.386 38.905 1.00 81.50 107 GLN A CA 1
ATOM 835 C C . GLN A 1 107 ? -28.911 0.281 37.838 1.00 81.50 107 GLN A C 1
ATOM 837 O O . GLN A 1 107 ? -29.631 -0.397 37.108 1.00 81.50 107 GLN A O 1
ATOM 842 N N . GLU A 1 108 ? -28.802 1.602 37.678 1.00 81.12 108 GLU A N 1
ATOM 843 C CA . GLU A 1 108 ? -29.499 2.336 36.614 1.00 81.12 108 GLU A CA 1
ATOM 844 C C . GLU A 1 108 ? -28.998 1.945 35.223 1.00 81.12 108 GLU A C 1
ATOM 846 O O . GLU A 1 108 ? -29.785 1.857 34.282 1.00 81.12 108 GLU A O 1
ATOM 851 N N . VAL A 1 109 ? -27.698 1.669 35.077 1.00 84.00 109 VAL A N 1
ATOM 852 C CA . VAL A 1 109 ? -27.151 1.152 33.818 1.00 84.00 109 VAL A CA 1
ATOM 853 C C . VAL A 1 109 ? -27.795 -0.186 33.477 1.00 84.00 109 VAL A C 1
ATOM 855 O O . VAL A 1 109 ? -28.206 -0.382 32.336 1.00 84.00 109 VAL A O 1
ATOM 858 N N . GLU A 1 110 ? -27.941 -1.093 34.440 1.00 84.31 110 GLU A N 1
ATOM 859 C CA . GLU A 1 110 ? -28.588 -2.385 34.211 1.00 84.31 110 GLU A CA 1
ATOM 860 C C . GLU A 1 110 ? -30.074 -2.246 33.848 1.00 84.31 110 GLU A C 1
ATOM 862 O O . GLU A 1 110 ? -30.535 -2.883 32.891 1.00 84.31 110 GLU A O 1
ATOM 867 N N . ALA A 1 111 ? -30.797 -1.370 34.553 1.00 84.19 111 ALA A N 1
ATOM 868 C CA . ALA A 1 111 ? -32.217 -1.114 34.335 1.00 84.19 111 ALA A CA 1
ATOM 869 C C . ALA A 1 111 ? -32.498 -0.428 32.986 1.00 84.19 111 ALA A C 1
ATOM 871 O O . ALA A 1 111 ? -33.363 -0.876 32.230 1.00 84.19 111 ALA A O 1
ATOM 872 N N . TYR A 1 112 ? -31.753 0.631 32.649 1.00 87.00 112 TYR A N 1
ATOM 873 C CA . TYR A 1 112 ? -32.037 1.468 31.481 1.00 87.00 112 TYR A CA 1
ATOM 874 C C . TYR A 1 112 ? -31.301 1.052 30.211 1.00 87.00 112 TYR A C 1
ATOM 876 O O . TYR A 1 112 ? -31.855 1.229 29.130 1.00 87.00 112 TYR A O 1
ATOM 884 N N . PHE A 1 113 ? -30.088 0.507 30.300 1.00 88.56 113 PHE A N 1
ATOM 885 C CA . PHE A 1 113 ? -29.267 0.135 29.135 1.00 88.56 113 PHE A CA 1
ATOM 886 C C . PHE A 1 113 ? -29.054 -1.381 29.055 1.00 88.56 113 PHE A C 1
ATOM 888 O O . PHE A 1 113 ? -29.109 -1.975 27.981 1.00 88.56 113 PHE A O 1
ATOM 895 N N . GLY A 1 114 ? -28.867 -2.032 30.202 1.00 87.69 114 GLY A N 1
ATOM 896 C CA . GLY A 1 114 ? -28.392 -3.404 30.291 1.00 87.69 114 GLY A CA 1
ATOM 897 C C . GLY A 1 114 ? -26.902 -3.531 29.968 1.00 87.69 114 GLY A C 1
ATOM 898 O O . GLY A 1 114 ? -26.259 -2.637 29.408 1.00 87.69 114 GLY A O 1
ATOM 899 N N . TYR A 1 115 ? -26.348 -4.693 30.300 1.00 85.88 115 TYR A N 1
ATOM 900 C CA . TYR A 1 115 ? -24.985 -5.070 29.939 1.00 85.88 115 TYR A CA 1
ATOM 901 C C . TYR A 1 115 ? -24.998 -6.028 28.749 1.00 85.88 115 TYR A C 1
ATOM 903 O O . TYR A 1 115 ? -25.922 -6.822 28.583 1.00 85.88 115 TYR A O 1
ATOM 911 N N . ARG A 1 116 ? -23.961 -5.965 27.912 1.00 84.56 116 ARG A N 1
ATOM 912 C CA . ARG A 1 116 ? -23.664 -6.997 26.914 1.00 84.56 116 ARG A CA 1
ATOM 913 C C . ARG A 1 116 ? -22.325 -7.646 27.225 1.00 84.56 116 ARG A C 1
ATOM 915 O O . ARG A 1 116 ? -21.381 -6.962 27.635 1.00 84.56 116 ARG A O 1
ATOM 922 N N . VAL A 1 117 ? -22.253 -8.954 27.015 1.00 85.50 117 VAL A N 1
ATOM 923 C CA . VAL A 1 117 ? -21.001 -9.705 27.089 1.00 85.50 117 VAL A CA 1
ATOM 924 C C . VAL A 1 117 ? -20.323 -9.590 25.730 1.00 85.50 117 VAL A C 1
ATOM 926 O O . VAL A 1 117 ? -20.914 -9.906 24.702 1.00 85.50 117 VAL A O 1
ATOM 929 N N . MET A 1 118 ? -19.109 -9.058 25.720 1.00 80.75 118 MET A N 1
ATOM 930 C CA . MET A 1 118 ? -18.276 -8.980 24.523 1.00 80.75 118 MET A CA 1
ATOM 931 C C . MET A 1 118 ? -17.596 -10.333 24.263 1.00 80.75 118 MET A C 1
ATOM 933 O O . MET A 1 118 ? -17.447 -11.136 25.180 1.00 80.75 118 MET A O 1
ATOM 937 N N . THR A 1 119 ? -17.098 -10.562 23.046 1.00 79.88 119 THR A N 1
ATOM 938 C CA . THR A 1 119 ? -16.392 -11.802 22.649 1.00 79.88 119 THR A CA 1
ATOM 939 C C . THR A 1 119 ? -15.183 -12.134 23.539 1.00 79.88 119 THR A C 1
ATOM 941 O O . THR A 1 119 ? -14.791 -13.285 23.658 1.00 79.88 119 THR A O 1
ATOM 944 N N . ASN A 1 120 ? -14.609 -11.130 24.209 1.00 82.00 120 ASN A N 1
ATOM 945 C CA . ASN A 1 120 ? -13.514 -11.274 25.174 1.00 82.00 120 ASN A CA 1
ATOM 946 C C . ASN A 1 120 ? -13.978 -11.543 26.626 1.00 82.00 120 ASN A C 1
ATOM 948 O O . ASN A 1 120 ? -13.181 -11.409 27.550 1.00 82.00 120 ASN A O 1
ATOM 952 N N . GLY A 1 121 ? -15.266 -11.821 26.852 1.00 80.44 121 GLY A N 1
ATOM 953 C CA . GLY A 1 121 ? -15.848 -12.079 28.174 1.00 80.44 121 GLY A CA 1
ATOM 954 C C . GLY A 1 121 ? -16.101 -10.832 29.032 1.00 80.44 121 GLY A C 1
ATOM 955 O O . GLY A 1 121 ? -16.669 -10.937 30.118 1.00 80.44 121 GLY A O 1
ATOM 956 N N . THR A 1 122 ? -15.727 -9.633 28.570 1.00 81.06 122 THR A N 1
ATOM 957 C CA . THR A 1 122 ? -15.948 -8.399 29.342 1.00 81.06 122 THR A CA 1
ATOM 958 C C . THR A 1 122 ? -17.399 -7.921 29.248 1.00 81.06 122 THR A C 1
ATOM 960 O O . THR A 1 122 ? -17.987 -7.887 28.164 1.00 81.06 122 THR A O 1
ATOM 963 N N . LYS A 1 123 ? -17.982 -7.516 30.386 1.00 81.81 123 LYS A N 1
ATOM 964 C CA . LYS A 1 123 ? -19.315 -6.898 30.444 1.00 81.81 123 LYS A CA 1
ATOM 965 C C . LYS A 1 123 ? -19.192 -5.396 30.209 1.00 81.81 123 LYS A C 1
ATOM 967 O O . LYS A 1 123 ? -18.501 -4.707 30.956 1.00 81.81 123 LYS A O 1
ATOM 972 N N . ARG A 1 124 ? -19.867 -4.876 29.183 1.00 82.69 124 ARG A N 1
ATOM 973 C CA . ARG A 1 124 ? -19.965 -3.429 28.928 1.00 82.69 124 ARG A CA 1
ATOM 974 C C . ARG A 1 124 ? -21.418 -2.989 28.851 1.00 82.69 124 ARG A C 1
ATOM 976 O O . ARG A 1 124 ? -22.258 -3.738 28.355 1.00 82.69 124 ARG A O 1
ATOM 983 N N . ALA A 1 125 ? -21.695 -1.788 29.353 1.00 84.19 125 ALA A N 1
ATOM 984 C CA . ALA A 1 125 ? -22.997 -1.152 29.202 1.00 84.19 125 ALA A CA 1
ATOM 985 C C . ALA A 1 125 ? -23.332 -1.013 27.713 1.00 84.19 125 ALA A C 1
ATOM 987 O O . ALA A 1 125 ? -22.442 -0.784 26.886 1.00 84.19 125 ALA A O 1
ATOM 988 N N . GLN A 1 126 ? -24.600 -1.186 27.361 1.00 82.62 126 GLN A N 1
ATOM 989 C CA . GLN A 1 126 ? -25.046 -0.951 25.993 1.00 82.62 126 GLN A CA 1
ATOM 990 C C . GLN A 1 126 ? -25.049 0.551 25.676 1.00 82.62 126 GLN A C 1
ATOM 992 O O . GLN A 1 126 ? -25.278 1.376 26.553 1.00 82.62 126 GLN A O 1
ATOM 997 N N . SER A 1 127 ? -2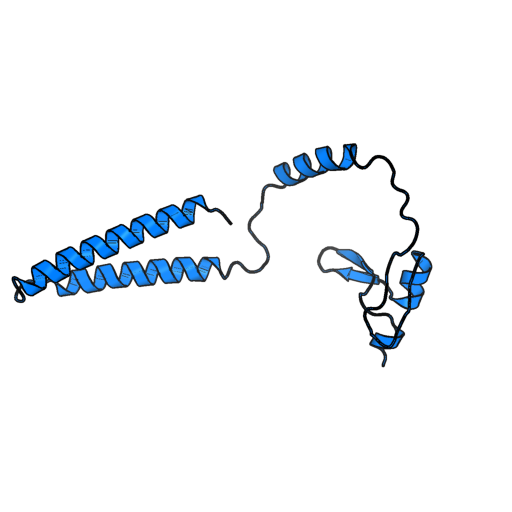4.779 0.903 24.415 1.00 83.50 127 SER A N 1
ATOM 998 C CA . SER A 1 127 ? -24.688 2.303 23.972 1.00 83.50 127 SER A CA 1
ATOM 999 C C . SER A 1 127 ? -26.048 3.005 23.921 1.00 83.50 127 SER A C 1
ATOM 1001 O O . SER A 1 127 ? -26.132 4.200 24.171 1.00 83.50 127 SER A O 1
ATOM 1003 N N . TYR A 1 128 ? -27.116 2.269 23.613 1.00 82.88 128 TYR A N 1
ATOM 1004 C CA . TYR A 1 128 ? -28.481 2.791 23.541 1.00 82.88 128 TYR A CA 1
ATOM 1005 C C . TYR A 1 128 ? -29.295 2.300 24.735 1.00 82.88 128 TYR A C 1
ATOM 1007 O O . TYR A 1 128 ? -29.097 1.177 25.204 1.00 82.88 128 TYR A O 1
ATOM 1015 N N . CYS A 1 129 ? -30.217 3.132 25.223 1.00 87.06 129 CYS A N 1
ATOM 1016 C CA . CYS A 1 129 ? -31.152 2.705 26.254 1.00 87.06 129 CYS A CA 1
ATOM 1017 C C . CYS A 1 129 ? -32.141 1.676 25.679 1.00 87.06 129 CYS A C 1
ATOM 1019 O O . CYS A 1 129 ? -32.417 1.652 24.477 1.00 87.06 129 CYS A O 1
ATOM 1021 N N . ARG A 1 130 ? -32.713 0.839 26.546 1.00 87.75 130 ARG A N 1
ATOM 1022 C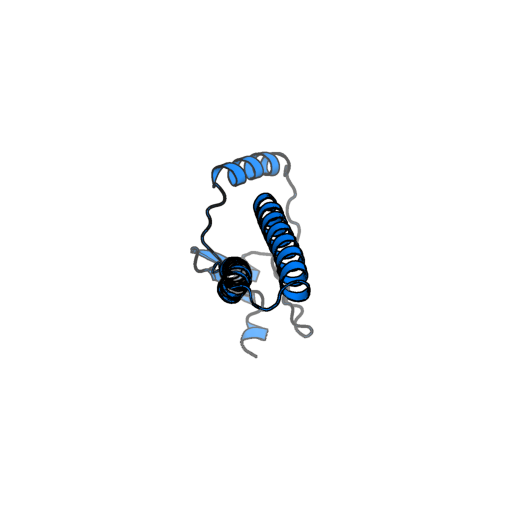 CA . ARG A 1 130 ? -33.686 -0.196 26.175 1.00 87.75 130 ARG A CA 1
ATOM 1023 C C . ARG A 1 130 ? -34.880 0.385 25.421 1.00 87.75 130 ARG A C 1
ATOM 1025 O O . ARG A 1 130 ? -35.300 -0.221 24.449 1.00 87.75 130 ARG A O 1
ATOM 1032 N N . LYS A 1 131 ? -35.353 1.577 25.811 1.00 85.38 131 LYS A N 1
ATOM 1033 C CA . LYS A 1 131 ? -36.472 2.276 25.154 1.00 85.38 131 LYS A CA 1
ATOM 1034 C C . LYS A 1 131 ? -36.188 2.579 23.681 1.00 85.38 131 LYS A C 1
ATOM 1036 O O . LYS A 1 131 ? -37.014 2.274 22.837 1.00 85.38 131 LYS A O 1
ATOM 1041 N N . CYS A 1 132 ? -35.018 3.142 23.369 1.00 86.25 132 CYS A N 1
ATOM 1042 C CA . CYS A 1 132 ? -34.627 3.435 21.985 1.00 86.25 132 CYS A CA 1
ATOM 1043 C C . CYS A 1 132 ? -34.234 2.189 21.196 1.00 86.25 132 CYS A C 1
ATOM 1045 O O . CYS A 1 132 ? -34.204 2.234 19.977 1.00 86.25 132 CYS A O 1
ATOM 1047 N N . ARG A 1 133 ? -33.883 1.096 21.877 1.00 80.75 133 ARG A N 1
ATOM 1048 C CA . ARG A 1 133 ? -33.588 -0.177 21.221 1.00 80.75 133 ARG A CA 1
ATOM 1049 C C . ARG A 1 133 ? -34.859 -0.952 20.848 1.00 80.75 133 ARG A C 1
ATOM 1051 O O . ARG A 1 133 ? -34.796 -1.786 19.953 1.00 80.75 133 ARG A O 1
ATOM 1058 N N . SER A 1 134 ? -35.962 -0.733 21.566 1.00 75.00 134 SER A N 1
ATOM 1059 C CA . SER A 1 134 ? -37.256 -1.395 21.338 1.00 75.00 134 SER A CA 1
ATOM 1060 C C . SER A 1 134 ? -38.233 -0.604 20.464 1.00 75.00 134 SER A C 1
ATOM 1062 O O . SER A 1 134 ? -39.294 -1.136 20.155 1.00 75.00 134 SER A O 1
ATOM 1064 N N . ALA A 1 135 ? -37.923 0.659 20.167 1.00 60.56 135 ALA A N 1
ATOM 1065 C CA . ALA A 1 135 ? -38.704 1.532 19.293 1.00 60.56 135 ALA A CA 1
ATOM 1066 C C . ALA A 1 135 ? -38.209 1.404 17.850 1.00 60.56 135 ALA A C 1
ATOM 1068 O O . ALA A 1 135 ? -39.067 1.456 16.945 1.00 60.56 135 ALA A O 1
#